Protein AF-A0A1I4QG62-F1 (afdb_monomer_lite)

pLDDT: mean 81.01, std 15.59, range [42.91, 95.5]

Organism: NCBI:txid1123291

Foldseek 3Di:
DDDDPPPVVVVVVVVVVVVVVVVVPDPQDLVLLVVLLVLLVLLLVVVVVVDALVSLCVSLVVSVVSLVVSCVVCVPGPCNVLSVQLNVLSVQLSVLNVVCVVPPVDPVSVVSNVRSNVSNVVSSVVSVV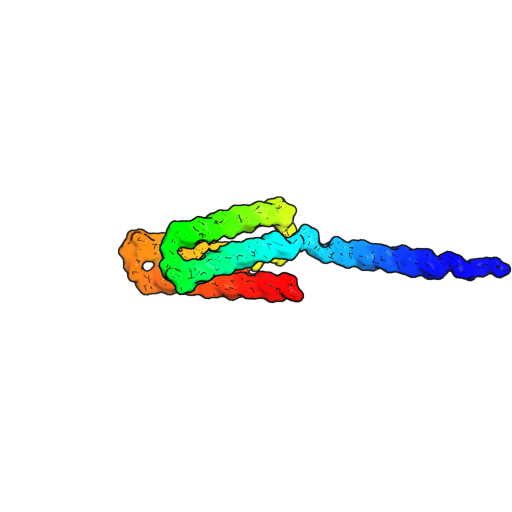VSD

Sequence (132 aa):
MMLKWSKIAVLLVVLVLSMANMVFASEVPQEAVQLLIDDSTEIQGMYGAGMNYQDWKQGYGKLVRDEAKFSAKYPDNPYKDKIQSLMTYYDMAGQGWYYYIKGTNDAKSKQVIQSGMKLAKDAQNDLIEVLQ

Structure (mmCIF, N/CA/C/O backbone):
data_AF-A0A1I4QG62-F1
#
_entry.id   AF-A0A1I4QG62-F1
#
loop_
_atom_site.group_PDB
_atom_site.id
_atom_site.type_symbol
_atom_site.label_atom_id
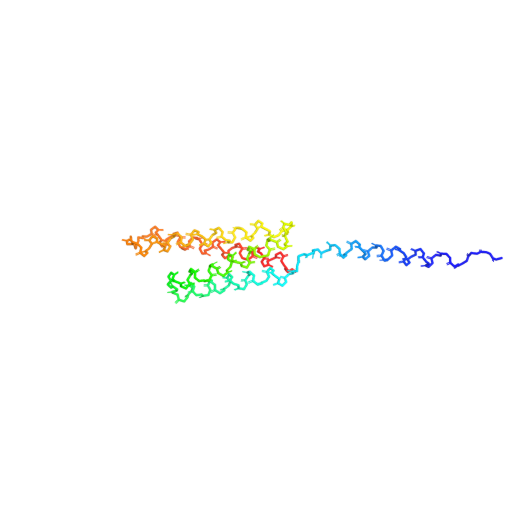_atom_site.label_alt_id
_atom_site.label_comp_id
_atom_site.label_asym_id
_atom_site.label_entity_id
_atom_site.label_seq_id
_atom_site.pdbx_PDB_ins_code
_atom_site.Cartn_x
_atom_site.Cartn_y
_atom_site.Cartn_z
_atom_site.occupancy
_atom_site.B_iso_or_equiv
_atom_site.auth_seq_id
_atom_site.auth_comp_id
_atom_site.auth_asym_id
_atom_site.auth_atom_id
_atom_site.pdbx_PDB_model_num
ATOM 1 N N . MET A 1 1 ? 46.802 -15.204 -50.941 1.00 42.91 1 MET A N 1
ATOM 2 C CA . MET A 1 1 ? 46.343 -15.077 -49.541 1.00 42.91 1 MET A CA 1
ATOM 3 C C . MET A 1 1 ? 45.025 -14.318 -49.538 1.00 42.91 1 MET A C 1
ATOM 5 O O . MET A 1 1 ? 45.034 -13.107 -49.692 1.00 42.91 1 MET A O 1
ATOM 9 N N . MET A 1 2 ? 43.900 -15.022 -49.439 1.00 43.94 2 MET A N 1
ATOM 10 C CA . MET A 1 2 ? 42.575 -14.415 -49.294 1.00 43.94 2 MET A CA 1
ATOM 11 C C . MET A 1 2 ? 41.977 -14.852 -47.951 1.00 43.94 2 MET A C 1
ATOM 13 O O . MET A 1 2 ? 42.106 -16.012 -47.574 1.00 43.94 2 MET A O 1
ATOM 17 N N . LEU A 1 3 ? 41.327 -13.892 -47.280 1.00 53.69 3 LEU A N 1
ATOM 18 C CA . LEU A 1 3 ? 40.413 -14.023 -46.133 1.00 53.69 3 LEU A CA 1
ATOM 19 C C . LEU A 1 3 ? 41.033 -14.291 -44.743 1.00 53.69 3 LEU A C 1
ATOM 21 O O . LEU A 1 3 ? 41.061 -15.413 -44.248 1.00 53.69 3 LEU A O 1
ATOM 25 N N . LYS A 1 4 ? 41.408 -13.211 -44.037 1.00 54.22 4 LYS A N 1
ATOM 26 C CA . LYS A 1 4 ? 41.518 -13.196 -42.558 1.00 54.22 4 LYS A CA 1
ATOM 27 C C . LYS A 1 4 ? 40.772 -12.044 -41.861 1.00 54.22 4 LYS A C 1
ATOM 29 O O . LYS A 1 4 ? 40.896 -11.895 -40.654 1.00 54.22 4 LYS A O 1
ATOM 34 N N . TRP A 1 5 ? 39.948 -11.279 -42.582 1.00 51.56 5 TRP A N 1
ATOM 35 C CA . TRP A 1 5 ? 39.243 -10.110 -42.028 1.00 51.56 5 TRP A CA 1
ATOM 36 C C . TRP A 1 5 ? 37.735 -10.325 -41.777 1.00 51.56 5 TRP A C 1
ATOM 38 O O . TRP A 1 5 ? 37.068 -9.412 -41.309 1.00 51.56 5 TRP A O 1
ATOM 48 N N . SER A 1 6 ? 37.175 -11.520 -42.027 1.00 55.59 6 SER A N 1
ATOM 49 C CA . SER A 1 6 ? 35.720 -11.747 -41.894 1.00 55.59 6 SER A CA 1
ATOM 50 C C . SER A 1 6 ? 35.246 -12.256 -40.525 1.00 55.59 6 SER A C 1
ATOM 52 O O . SER A 1 6 ? 34.080 -12.081 -40.193 1.00 55.59 6 SER A O 1
ATOM 54 N N . LYS A 1 7 ? 36.105 -12.869 -39.698 1.00 55.66 7 LYS A N 1
ATOM 55 C CA . LYS A 1 7 ? 35.646 -13.529 -38.456 1.00 55.66 7 LYS A CA 1
ATOM 56 C C . LYS A 1 7 ? 35.382 -12.565 -37.290 1.00 55.66 7 LYS A C 1
ATOM 58 O O . LYS A 1 7 ? 34.565 -12.874 -36.433 1.00 55.66 7 LYS A O 1
ATOM 63 N N . ILE A 1 8 ? 36.028 -11.396 -37.276 1.00 58.47 8 ILE A N 1
ATOM 64 C CA . ILE A 1 8 ? 35.877 -10.395 -36.203 1.00 58.47 8 ILE A CA 1
ATOM 65 C C . ILE A 1 8 ? 34.600 -9.559 -36.397 1.00 58.47 8 ILE A C 1
ATOM 67 O O . ILE A 1 8 ? 33.895 -9.290 -35.430 1.00 58.47 8 ILE A O 1
ATOM 71 N N . ALA A 1 9 ? 34.246 -9.217 -37.641 1.00 58.81 9 ALA A N 1
ATOM 72 C CA . ALA A 1 9 ? 33.023 -8.466 -37.9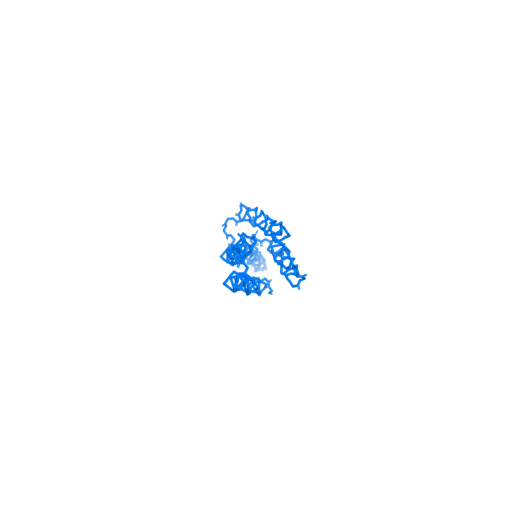38 1.00 58.81 9 ALA A CA 1
ATOM 73 C C . ALA A 1 9 ? 31.749 -9.262 -37.595 1.00 58.81 9 ALA A C 1
ATOM 75 O O . ALA A 1 9 ? 30.809 -8.709 -37.035 1.00 58.81 9 ALA A O 1
ATOM 76 N N . VAL A 1 10 ? 31.741 -10.574 -37.860 1.00 59.62 10 VAL A N 1
ATOM 77 C CA . VAL A 1 10 ? 30.611 -11.452 -37.508 1.00 59.62 10 VAL A CA 1
ATOM 78 C C . VAL A 1 10 ? 30.453 -11.567 -35.989 1.00 59.62 10 VAL A C 1
ATOM 80 O O . VAL A 1 10 ? 29.333 -11.517 -35.490 1.00 59.62 10 VAL A O 1
ATOM 83 N N . LEU A 1 11 ? 31.560 -11.645 -35.241 1.00 56.03 11 LEU A N 1
ATOM 84 C CA . LEU A 1 11 ? 31.524 -11.708 -33.778 1.00 56.03 11 LEU A CA 1
ATOM 85 C C . LEU A 1 11 ? 30.939 -10.425 -33.159 1.00 56.03 11 LEU A C 1
ATOM 87 O O . LEU A 1 11 ? 30.142 -10.502 -32.229 1.00 56.03 11 LEU A O 1
ATOM 91 N N . LEU A 1 12 ? 31.292 -9.256 -33.707 1.00 57.88 12 LEU A N 1
ATOM 92 C CA . LEU A 1 12 ? 30.779 -7.954 -33.262 1.00 57.88 12 LEU A CA 1
ATOM 93 C C . LEU A 1 12 ? 29.281 -7.783 -33.549 1.00 57.88 12 LEU A C 1
ATOM 95 O O . LEU A 1 12 ? 28.558 -7.286 -32.693 1.00 57.88 12 LEU A O 1
ATOM 99 N N . VAL A 1 13 ? 28.793 -8.241 -34.706 1.00 58.69 13 VAL A N 1
ATOM 100 C CA . VAL A 1 13 ? 27.357 -8.179 -35.042 1.00 58.69 13 VAL A CA 1
ATOM 101 C C . VAL A 1 13 ? 26.531 -9.099 -34.138 1.00 58.69 13 VAL A C 1
ATOM 103 O O . VAL A 1 13 ? 25.463 -8.699 -33.680 1.00 58.69 13 VAL A O 1
ATOM 106 N N . VAL A 1 14 ? 27.040 -10.294 -33.812 1.00 59.28 14 VAL A N 1
ATOM 107 C CA . VAL A 1 14 ? 26.382 -11.203 -32.857 1.00 59.28 14 VAL A CA 1
ATOM 108 C C . VAL A 1 14 ? 26.342 -10.590 -31.458 1.00 59.28 14 VAL A C 1
ATOM 110 O O . VAL A 1 14 ? 25.288 -10.628 -30.833 1.00 59.28 14 VAL A O 1
ATOM 113 N N . LEU A 1 15 ? 27.431 -9.961 -30.997 1.00 53.81 15 LEU A N 1
ATOM 114 C CA . LEU A 1 15 ? 27.495 -9.332 -29.674 1.00 53.81 15 LEU A CA 1
ATOM 115 C C . LEU A 1 15 ? 26.492 -8.170 -29.535 1.00 53.81 15 LEU A C 1
ATOM 117 O O . LEU A 1 15 ? 25.791 -8.070 -28.527 1.00 53.81 15 LEU A O 1
ATOM 121 N N . VAL A 1 16 ? 26.373 -7.336 -30.575 1.00 56.22 16 VAL A N 1
ATOM 122 C CA . VAL A 1 16 ? 25.427 -6.206 -30.618 1.00 56.22 16 VAL A CA 1
ATOM 123 C C . VAL A 1 16 ? 23.973 -6.691 -30.686 1.00 56.22 16 VAL A C 1
ATOM 125 O O . VAL A 1 16 ? 23.126 -6.149 -29.981 1.00 56.22 16 VAL A O 1
ATOM 128 N N . LEU A 1 17 ? 23.676 -7.751 -31.448 1.00 52.50 17 LEU A N 1
ATOM 129 C CA . LEU A 1 17 ? 22.335 -8.359 -31.483 1.00 52.50 17 LEU A CA 1
ATOM 130 C C . LEU A 1 17 ? 21.971 -9.061 -30.164 1.00 52.50 17 LEU A C 1
ATOM 132 O O . LEU A 1 17 ? 20.820 -9.000 -29.737 1.00 52.50 17 LEU A O 1
ATOM 136 N N . SER A 1 18 ? 22.938 -9.677 -29.476 1.00 47.84 18 SER A N 1
ATOM 137 C CA . SER A 1 18 ? 22.704 -10.262 -28.150 1.00 47.84 18 SER A CA 1
ATOM 138 C C . SER A 1 18 ? 22.474 -9.209 -27.065 1.00 47.84 18 SER A C 1
ATOM 140 O O . SER A 1 18 ? 21.670 -9.450 -26.171 1.00 47.84 18 SER A O 1
ATOM 142 N N . MET A 1 19 ? 23.085 -8.021 -27.167 1.00 51.38 19 MET A N 1
ATOM 143 C CA . MET A 1 19 ? 22.751 -6.898 -26.281 1.00 51.38 19 MET A CA 1
ATOM 144 C C . MET A 1 19 ? 21.406 -6.254 -26.639 1.00 51.38 19 MET A C 1
ATOM 146 O O . MET A 1 19 ? 20.665 -5.890 -25.734 1.00 51.38 19 MET A O 1
ATOM 150 N N . ALA A 1 20 ? 21.027 -6.195 -27.922 1.00 52.47 20 ALA A N 1
ATOM 151 C CA . ALA A 1 20 ? 19.711 -5.698 -28.338 1.00 52.47 20 ALA A CA 1
ATOM 152 C C . ALA A 1 20 ? 18.552 -6.532 -27.754 1.00 52.47 20 ALA A C 1
ATOM 154 O O . ALA A 1 20 ? 17.542 -5.967 -27.349 1.00 52.47 20 ALA A O 1
ATOM 155 N N . ASN A 1 21 ? 18.727 -7.852 -27.619 1.00 46.66 21 ASN A N 1
ATOM 156 C CA . ASN A 1 21 ? 17.754 -8.715 -26.939 1.00 46.66 21 ASN A CA 1
ATOM 157 C C . ASN A 1 21 ? 17.795 -8.607 -25.400 1.00 46.66 21 ASN A C 1
ATOM 159 O O . ASN A 1 21 ? 16.804 -8.938 -24.756 1.00 46.66 21 ASN A O 1
ATOM 163 N N . MET A 1 22 ? 18.896 -8.138 -24.794 1.00 43.97 22 MET A N 1
ATOM 164 C CA . MET A 1 22 ? 18.970 -7.883 -23.342 1.00 43.97 22 MET A CA 1
ATOM 165 C C . MET A 1 22 ? 18.383 -6.518 -22.942 1.00 43.97 22 MET A C 1
ATOM 167 O O . MET A 1 22 ? 18.014 -6.336 -21.788 1.00 43.97 22 MET A O 1
ATOM 171 N N . VAL A 1 23 ? 18.242 -5.573 -23.880 1.00 45.62 23 VAL A N 1
ATOM 172 C CA . VAL A 1 23 ? 17.677 -4.225 -23.644 1.00 45.62 23 VAL A CA 1
ATOM 173 C C . VAL A 1 23 ? 16.138 -4.193 -23.735 1.00 45.62 23 VAL A C 1
ATOM 175 O O . VAL A 1 23 ? 15.524 -3.160 -23.506 1.00 45.62 23 VAL A O 1
ATOM 178 N N . PHE A 1 24 ? 15.486 -5.337 -23.962 1.00 46.94 24 PHE A N 1
ATOM 179 C CA . PHE A 1 24 ? 14.047 -5.513 -23.700 1.00 46.94 24 PHE A CA 1
ATOM 180 C C . PHE A 1 24 ? 13.761 -6.004 -22.265 1.00 46.94 24 PHE A C 1
ATOM 182 O O . PHE A 1 24 ? 12.649 -6.430 -21.952 1.00 46.94 24 PHE A O 1
ATOM 189 N N . ALA A 1 25 ? 14.757 -5.947 -21.372 1.00 45.66 25 ALA A N 1
ATOM 190 C CA . ALA A 1 25 ? 14.579 -6.147 -19.940 1.00 45.66 25 ALA A CA 1
ATOM 191 C C . ALA A 1 25 ? 13.816 -4.953 -19.337 1.00 45.66 25 ALA A C 1
ATOM 193 O O . ALA A 1 25 ? 14.408 -3.955 -18.942 1.00 45.66 25 ALA A O 1
ATOM 194 N N . SER A 1 26 ? 12.488 -5.097 -19.289 1.00 56.09 26 SER A N 1
ATOM 195 C CA . SER A 1 26 ? 11.516 -4.234 -18.611 1.00 56.09 26 SER A CA 1
ATOM 196 C C . SER A 1 26 ? 11.537 -2.761 -19.041 1.00 56.09 26 SER A C 1
ATOM 198 O O . SER A 1 26 ? 12.177 -1.920 -18.417 1.00 56.09 26 SER A O 1
ATOM 200 N N . GLU A 1 27 ? 10.700 -2.401 -20.023 1.00 67.00 27 GLU A N 1
ATOM 201 C CA . GLU A 1 27 ? 10.314 -0.997 -20.294 1.00 67.00 27 GLU A CA 1
ATOM 202 C C . GLU A 1 27 ? 9.697 -0.290 -19.067 1.00 67.00 27 GLU A C 1
ATOM 204 O O . GLU A 1 27 ? 9.471 0.921 -19.066 1.00 67.00 27 GLU A O 1
ATOM 209 N N . VAL A 1 28 ? 9.424 -1.051 -18.007 1.00 81.00 28 VAL A N 1
ATOM 210 C CA . VAL A 1 28 ? 8.901 -0.586 -16.735 1.00 81.00 28 VAL A CA 1
ATOM 211 C C . VAL A 1 28 ? 10.068 -0.253 -15.795 1.00 81.00 28 VAL A C 1
ATOM 213 O O . VAL A 1 28 ? 10.798 -1.155 -15.379 1.00 81.00 28 VAL A O 1
ATOM 216 N N . PRO A 1 29 ? 10.259 1.023 -15.421 1.00 81.88 29 PRO A N 1
ATOM 217 C CA . PRO A 1 29 ? 11.328 1.415 -14.515 1.00 81.88 29 PRO A CA 1
ATOM 218 C C . PRO A 1 29 ? 11.022 0.970 -13.082 1.00 81.88 29 PRO A C 1
ATOM 220 O O . PRO A 1 29 ? 9.960 1.289 -12.541 1.00 81.88 29 PRO A O 1
ATOM 223 N N . GLN A 1 30 ? 11.989 0.294 -12.452 1.00 83.69 30 GLN A N 1
ATOM 224 C CA . GLN A 1 30 ? 11.900 -0.165 -11.060 1.00 83.69 30 GLN A CA 1
ATOM 225 C C . GLN A 1 30 ? 11.597 0.984 -10.086 1.00 83.69 30 GLN A C 1
ATOM 227 O O . GLN A 1 30 ? 10.805 0.810 -9.169 1.00 83.69 30 GLN A 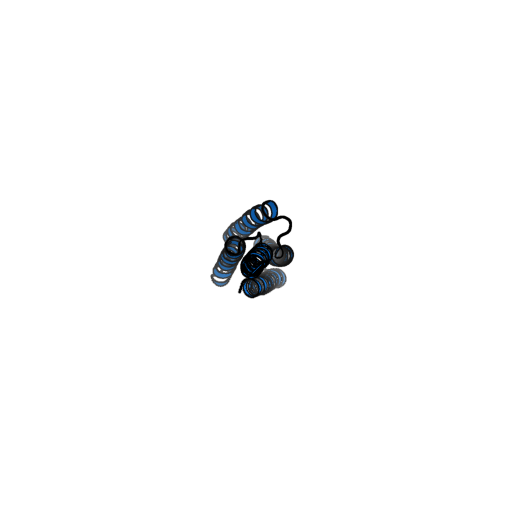O 1
ATOM 232 N N . GLU A 1 31 ? 12.137 2.183 -10.332 1.00 83.00 31 GLU A N 1
ATOM 233 C CA . GLU A 1 31 ? 11.893 3.381 -9.513 1.00 83.00 31 GLU A CA 1
ATOM 234 C C . GLU A 1 31 ? 10.406 3.757 -9.413 1.00 83.00 31 GLU A C 1
ATOM 236 O O . GLU A 1 31 ? 9.942 4.213 -8.371 1.00 83.00 31 GLU A O 1
ATOM 241 N N . ALA A 1 32 ? 9.628 3.544 -10.480 1.00 81.25 32 ALA A N 1
ATOM 242 C CA . ALA A 1 32 ? 8.201 3.858 -10.462 1.00 81.25 32 ALA A CA 1
ATOM 243 C C . ALA A 1 32 ? 7.397 2.833 -9.647 1.00 81.25 32 ALA A C 1
ATOM 245 O O . ALA A 1 32 ? 6.409 3.197 -9.015 1.00 81.25 32 ALA A O 1
ATOM 246 N N . VAL A 1 33 ? 7.836 1.571 -9.630 1.00 88.00 33 VAL A N 1
ATOM 247 C CA . VAL A 1 33 ? 7.257 0.533 -8.763 1.00 88.00 33 VAL A CA 1
ATOM 248 C C . VAL A 1 33 ? 7.679 0.764 -7.308 1.00 88.00 33 VAL A C 1
ATOM 250 O O . VAL A 1 33 ? 6.858 0.623 -6.403 1.00 88.00 33 VAL A O 1
ATOM 253 N N . GLN A 1 34 ? 8.921 1.202 -7.081 1.00 90.75 34 GLN A N 1
ATOM 254 C CA . GLN A 1 34 ? 9.431 1.550 -5.756 1.00 90.75 34 GLN A CA 1
ATOM 255 C C . GLN A 1 34 ? 8.627 2.685 -5.114 1.00 90.75 34 GLN A C 1
ATOM 257 O O . GLN A 1 34 ? 8.289 2.589 -3.941 1.00 90.75 34 GLN A O 1
ATOM 262 N N . LEU A 1 35 ? 8.217 3.699 -5.882 1.00 90.56 35 LEU A N 1
ATOM 263 C CA . LEU A 1 35 ? 7.345 4.763 -5.373 1.00 90.56 35 LEU A CA 1
ATOM 264 C C . LEU A 1 35 ? 6.022 4.218 -4.795 1.00 90.56 35 LEU A C 1
ATOM 266 O O . LEU A 1 35 ? 5.555 4.695 -3.765 1.00 90.56 35 LEU A O 1
ATOM 270 N N . LEU A 1 36 ? 5.431 3.194 -5.423 1.00 91.88 36 LEU A N 1
ATOM 271 C CA . LEU A 1 36 ? 4.209 2.548 -4.921 1.00 91.88 36 LEU A CA 1
ATOM 272 C C . LEU A 1 36 ? 4.475 1.756 -3.630 1.00 91.88 36 LEU A C 1
ATOM 274 O O . LEU A 1 36 ? 3.632 1.725 -2.731 1.00 91.88 36 LEU A O 1
ATOM 278 N N . ILE A 1 37 ? 5.653 1.133 -3.519 1.00 93.12 37 ILE A N 1
ATOM 279 C CA . ILE A 1 37 ? 6.103 0.456 -2.294 1.00 93.12 37 ILE A CA 1
ATOM 280 C C . ILE A 1 37 ? 6.323 1.470 -1.171 1.00 93.12 37 ILE A C 1
ATOM 282 O O . ILE A 1 37 ? 5.932 1.200 -0.034 1.00 93.12 37 ILE A O 1
ATOM 286 N N . ASP A 1 38 ? 6.918 2.620 -1.465 1.00 93.12 38 ASP A N 1
ATOM 287 C CA . ASP A 1 38 ? 7.187 3.665 -0.480 1.00 93.12 38 ASP A CA 1
ATOM 288 C C . ASP A 1 38 ? 5.874 4.245 0.064 1.00 93.12 38 ASP A C 1
A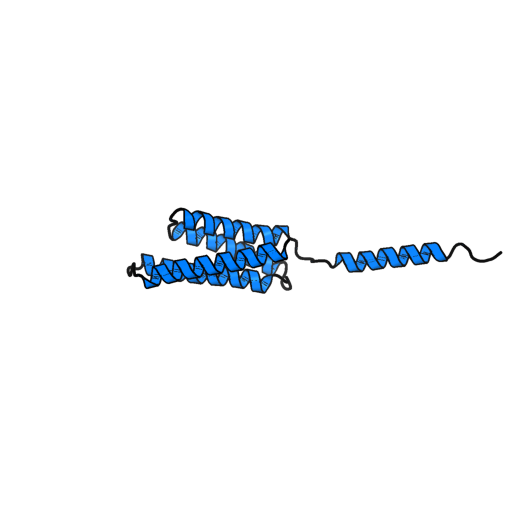TOM 290 O O . ASP A 1 38 ? 5.685 4.304 1.279 1.00 93.12 38 ASP A O 1
ATOM 294 N N . ASP A 1 39 ? 4.912 4.538 -0.815 1.00 92.88 39 ASP A N 1
ATOM 295 C CA . ASP A 1 39 ? 3.568 4.996 -0.434 1.00 92.88 39 ASP A CA 1
ATOM 296 C C . ASP A 1 39 ? 2.835 3.972 0.439 1.00 92.88 39 ASP A C 1
ATOM 298 O O . ASP A 1 39 ? 2.219 4.309 1.453 1.00 92.88 39 ASP A O 1
ATOM 302 N N . SER A 1 40 ? 2.934 2.693 0.078 1.00 92.19 40 SER A N 1
ATOM 303 C CA . SER A 1 40 ? 2.419 1.588 0.888 1.00 92.19 40 SER A CA 1
ATOM 304 C C . SER A 1 40 ? 3.092 1.524 2.265 1.00 92.19 40 SER A C 1
ATOM 306 O O . SER A 1 40 ? 2.419 1.346 3.288 1.00 92.19 40 SER A O 1
ATOM 308 N N . THR A 1 41 ? 4.414 1.710 2.318 1.00 91.75 41 THR A N 1
ATOM 309 C CA . THR A 1 41 ? 5.184 1.735 3.571 1.00 91.75 41 THR A CA 1
ATOM 310 C C . THR A 1 41 ? 4.725 2.879 4.463 1.00 91.75 41 THR A C 1
ATOM 312 O O . THR A 1 41 ? 4.545 2.676 5.664 1.00 91.75 41 THR A O 1
ATOM 315 N N . GLU A 1 42 ? 4.470 4.055 3.886 1.00 90.06 42 GLU A N 1
ATOM 316 C CA . GLU A 1 42 ? 3.937 5.208 4.608 1.00 90.06 42 GLU A CA 1
ATOM 317 C C . GLU A 1 42 ? 2.594 4.857 5.264 1.00 90.06 42 GLU A C 1
ATOM 319 O O . GLU A 1 42 ? 2.448 4.993 6.481 1.00 90.06 42 GLU A O 1
ATOM 324 N N . ILE A 1 43 ? 1.643 4.298 4.501 1.00 90.19 43 ILE A N 1
ATOM 325 C CA . ILE A 1 43 ? 0.325 3.882 5.012 1.00 90.19 43 ILE A CA 1
ATOM 326 C C . ILE A 1 43 ? 0.462 2.854 6.151 1.00 90.19 43 ILE A C 1
ATOM 328 O O . ILE A 1 43 ? -0.239 2.952 7.163 1.00 90.19 43 ILE A O 1
ATOM 332 N N . GLN A 1 44 ? 1.374 1.882 6.034 1.00 85.69 44 GLN A N 1
ATOM 333 C CA . GLN A 1 44 ? 1.626 0.902 7.102 1.00 85.69 44 GLN A CA 1
ATOM 334 C C . GLN A 1 44 ? 2.250 1.530 8.348 1.00 85.69 44 GLN A C 1
ATOM 336 O O . GLN A 1 44 ? 1.838 1.208 9.467 1.00 85.69 44 GLN A O 1
ATOM 341 N N . GLY A 1 45 ? 3.220 2.425 8.161 1.00 84.12 45 GLY A N 1
ATOM 342 C CA . GLY A 1 45 ? 3.893 3.134 9.243 1.00 84.12 45 GLY A CA 1
ATOM 343 C C . GLY A 1 45 ? 2.904 3.923 10.093 1.00 84.12 45 GLY A C 1
ATOM 344 O O . GLY A 1 45 ? 2.920 3.804 11.320 1.00 84.12 45 GLY A O 1
ATOM 345 N N . MET A 1 46 ? 1.971 4.647 9.465 1.00 79.75 46 MET A N 1
ATOM 346 C CA . MET A 1 46 ? 0.962 5.373 10.240 1.00 79.75 46 MET A CA 1
ATOM 347 C C . MET A 1 46 ? -0.067 4.431 10.896 1.00 79.75 46 MET A C 1
ATOM 349 O O . MET A 1 46 ? -0.489 4.715 12.018 1.00 79.75 46 MET A O 1
ATOM 353 N N . TYR A 1 47 ? -0.404 3.266 10.317 1.00 78.38 47 TYR A N 1
ATOM 354 C CA . TYR A 1 47 ? -1.249 2.272 11.009 1.00 78.38 47 TYR A CA 1
ATOM 355 C C . TYR A 1 47 ? -0.626 1.803 12.335 1.00 78.38 47 TYR A C 1
ATOM 357 O O . TYR A 1 47 ? -1.310 1.782 13.359 1.00 78.38 47 TYR A O 1
ATOM 365 N N . GLY A 1 48 ? 0.680 1.508 12.349 1.00 73.38 48 GLY A N 1
ATOM 366 C CA . GLY A 1 48 ? 1.410 1.166 13.578 1.00 73.38 48 GLY A CA 1
ATOM 367 C C . GLY A 1 48 ? 1.408 2.283 14.632 1.00 73.38 48 GLY A C 1
ATOM 368 O O . GLY A 1 48 ? 1.517 2.000 15.823 1.00 73.38 48 GLY A O 1
ATOM 369 N N . ALA A 1 49 ? 1.225 3.535 14.204 1.00 78.75 49 ALA A N 1
ATOM 370 C CA . ALA A 1 49 ? 1.163 4.719 15.059 1.00 78.75 49 ALA A CA 1
ATOM 371 C C . ALA A 1 49 ? -0.257 5.074 15.555 1.00 78.75 49 ALA A C 1
ATOM 373 O O . ALA A 1 49 ? -0.421 6.072 16.254 1.00 78.75 49 ALA A O 1
ATOM 374 N N . GLY A 1 50 ? -1.285 4.279 15.228 1.00 73.50 50 GLY A N 1
ATOM 375 C CA . GLY A 1 50 ? -2.666 4.540 15.663 1.00 73.50 50 GLY A CA 1
ATOM 376 C C . GLY A 1 50 ? -3.444 5.521 14.775 1.00 73.50 50 GLY A C 1
ATOM 377 O O . GLY A 1 50 ? -4.309 6.239 15.272 1.00 73.50 50 GLY A O 1
ATOM 378 N N . MET A 1 51 ? -3.128 5.543 13.475 1.00 73.44 51 MET A N 1
ATOM 379 C CA . MET A 1 51 ? -3.778 6.303 12.395 1.00 73.44 51 MET A CA 1
ATOM 380 C C . MET A 1 51 ? -5.301 6.485 12.536 1.00 73.44 51 MET A C 1
ATOM 382 O O . MET A 1 51 ? -6.031 5.543 12.848 1.00 73.44 51 MET A O 1
ATOM 386 N N . ASN A 1 52 ? -5.793 7.682 12.190 1.00 78.94 52 ASN A N 1
ATOM 387 C CA . ASN A 1 52 ? -7.220 7.944 11.986 1.00 78.94 52 ASN A CA 1
ATOM 388 C C . ASN A 1 52 ? -7.607 7.818 10.493 1.00 78.94 52 ASN A C 1
ATOM 390 O O . ASN A 1 52 ? -6.768 7.872 9.599 1.00 78.94 52 ASN A O 1
ATOM 394 N N . TYR A 1 53 ? -8.899 7.692 10.193 1.00 83.69 53 TYR A N 1
ATOM 395 C CA . TYR A 1 53 ? -9.370 7.464 8.819 1.00 83.69 53 TYR A CA 1
ATOM 396 C C . TYR A 1 53 ? -8.998 8.545 7.795 1.00 83.69 53 TYR A C 1
ATOM 398 O O . TYR A 1 53 ? -8.898 8.223 6.613 1.00 83.69 53 TYR A O 1
ATOM 406 N N . GLN A 1 54 ? -8.811 9.808 8.193 1.00 86.88 54 GLN A N 1
ATOM 407 C CA . GLN A 1 54 ? -8.425 10.854 7.238 1.00 86.88 54 GLN A CA 1
ATOM 408 C C . GLN A 1 54 ? -7.010 10.623 6.716 1.00 86.88 54 GLN A C 1
ATOM 410 O O . GLN A 1 54 ? -6.798 10.696 5.507 1.00 86.88 54 GLN A O 1
ATOM 415 N N . ASP A 1 55 ? -6.088 10.255 7.603 1.00 86.81 55 ASP A N 1
ATOM 416 C CA . ASP A 1 55 ? -4.700 9.954 7.248 1.00 86.81 55 ASP A CA 1
ATOM 417 C C . ASP A 1 55 ? -4.635 8.704 6.360 1.00 86.81 55 ASP A C 1
ATOM 419 O O . ASP A 1 55 ? -4.003 8.718 5.302 1.00 86.81 55 ASP A O 1
ATOM 423 N N . TRP A 1 56 ? -5.392 7.656 6.724 1.00 87.50 56 TRP A N 1
ATOM 424 C CA . TRP A 1 56 ? -5.549 6.462 5.885 1.00 87.50 56 TRP A CA 1
ATOM 425 C C . TRP A 1 56 ? -6.035 6.835 4.481 1.00 87.50 56 TRP A C 1
ATOM 427 O O . TRP A 1 56 ? -5.433 6.456 3.477 1.00 87.50 56 TRP A O 1
ATOM 437 N N . LYS A 1 57 ? -7.121 7.612 4.410 1.00 89.38 57 LYS A N 1
ATOM 438 C CA . LYS A 1 57 ? -7.761 8.008 3.154 1.00 89.38 57 LYS A CA 1
ATOM 439 C C . LYS A 1 57 ? -6.829 8.861 2.296 1.00 89.38 57 LYS A C 1
ATOM 441 O O . LYS A 1 57 ? -6.845 8.730 1.072 1.00 89.38 57 LYS A O 1
ATOM 446 N N . GLN A 1 58 ? -6.035 9.733 2.912 1.00 91.06 58 GLN A N 1
ATOM 447 C CA . GLN A 1 58 ? -5.053 10.555 2.213 1.00 91.06 58 GLN A CA 1
ATOM 448 C C . GLN A 1 58 ? -3.942 9.696 1.604 1.00 91.06 58 GLN A C 1
ATOM 450 O O . GLN A 1 58 ? -3.684 9.828 0.404 1.00 91.06 58 GLN A O 1
ATOM 455 N N . GLY A 1 59 ? -3.331 8.813 2.402 1.00 91.44 59 GLY A N 1
ATOM 456 C CA . GLY A 1 59 ? -2.272 7.912 1.946 1.00 91.44 59 GLY A CA 1
ATOM 457 C C . GLY A 1 59 ? -2.767 6.964 0.854 1.00 91.44 59 GLY A C 1
ATOM 458 O O . GLY A 1 59 ? -2.207 6.932 -0.239 1.00 91.44 59 GLY A O 1
ATOM 459 N N . TYR A 1 60 ? -3.895 6.285 1.083 1.00 92.00 60 TYR A N 1
ATOM 460 C CA . TYR A 1 60 ? -4.502 5.409 0.078 1.00 92.00 60 TYR A CA 1
ATOM 461 C C . TYR A 1 60 ? -4.872 6.170 -1.202 1.00 92.00 60 TYR A C 1
ATOM 463 O O . TYR A 1 60 ? -4.592 5.717 -2.308 1.00 92.00 60 TYR A O 1
ATOM 471 N N . GLY A 1 61 ? -5.426 7.380 -1.078 1.00 92.88 61 GLY A N 1
ATOM 472 C CA . GLY A 1 61 ? -5.720 8.223 -2.232 1.00 92.88 61 GLY A CA 1
ATOM 473 C C . GLY A 1 61 ? -4.476 8.623 -3.033 1.00 92.88 61 GLY A C 1
ATOM 474 O O . GLY A 1 61 ? -4.585 8.825 -4.242 1.00 92.88 61 GLY A O 1
ATOM 475 N N . LYS A 1 62 ? -3.307 8.757 -2.392 1.00 93.81 62 LYS A N 1
ATOM 476 C CA . LYS A 1 62 ? -2.024 8.978 -3.077 1.00 93.81 62 LYS A CA 1
ATOM 477 C C . LYS A 1 62 ? -1.609 7.732 -3.856 1.00 93.81 62 LYS A C 1
ATOM 479 O O . LYS A 1 62 ? -1.458 7.842 -5.072 1.00 93.81 62 LYS A O 1
ATOM 484 N N . LEU A 1 63 ? -1.586 6.575 -3.193 1.00 93.62 63 LEU A N 1
ATOM 485 C CA . LEU A 1 63 ? -1.260 5.286 -3.805 1.00 93.62 63 LEU A CA 1
ATOM 486 C C . LEU A 1 63 ? -2.126 5.007 -5.046 1.00 93.62 63 LEU A C 1
ATOM 488 O O . LEU A 1 63 ? -1.594 4.693 -6.105 1.00 93.62 63 LEU A O 1
ATOM 492 N N . VAL A 1 64 ? -3.445 5.222 -4.958 1.00 94.00 64 VAL A N 1
ATOM 493 C CA . VAL A 1 64 ? -4.382 5.042 -6.085 1.00 94.00 64 VAL A CA 1
ATOM 494 C C . VAL A 1 64 ? -4.033 5.937 -7.275 1.00 94.00 64 VAL A C 1
ATOM 496 O O . VAL A 1 64 ? -4.091 5.507 -8.424 1.00 94.00 64 VAL A O 1
ATOM 499 N N . ARG A 1 65 ? -3.696 7.209 -7.029 1.00 94.12 65 ARG A N 1
ATOM 500 C CA . ARG A 1 65 ? -3.358 8.144 -8.113 1.00 94.12 65 ARG A CA 1
ATOM 501 C C . ARG A 1 65 ? -2.050 7.770 -8.790 1.00 94.12 65 ARG A C 1
ATOM 503 O O . ARG A 1 65 ? -1.947 7.915 -10.008 1.00 94.12 65 ARG A O 1
ATOM 510 N N . ASP A 1 66 ? -1.059 7.363 -8.012 1.00 92.75 66 ASP A N 1
ATOM 511 C CA . ASP A 1 66 ? 0.255 7.033 -8.546 1.00 92.75 66 ASP A CA 1
ATOM 512 C C . ASP A 1 66 ? 0.223 5.673 -9.262 1.00 92.75 66 ASP A C 1
ATOM 514 O O . ASP A 1 66 ? 0.789 5.561 -10.350 1.00 92.75 66 ASP A O 1
ATOM 518 N N . GLU A 1 67 ? -0.574 4.713 -8.778 1.00 92.19 67 GLU A N 1
ATOM 519 C CA . GLU A 1 67 ? -0.894 3.475 -9.501 1.00 92.19 67 GLU A CA 1
ATOM 520 C C . GLU A 1 67 ? -1.588 3.770 -10.832 1.00 92.19 67 GLU A C 1
ATOM 522 O O . GLU A 1 67 ? -1.133 3.303 -11.874 1.00 92.19 67 GLU A O 1
ATOM 527 N N . ALA A 1 68 ? -2.626 4.612 -10.839 1.00 91.62 68 ALA A N 1
ATOM 528 C CA . ALA A 1 68 ? -3.361 4.924 -12.062 1.00 91.62 68 ALA A CA 1
ATOM 529 C C . ALA A 1 68 ? -2.464 5.584 -13.124 1.00 91.62 68 ALA A C 1
ATOM 531 O O . ALA A 1 68 ? -2.546 5.251 -14.308 1.00 91.62 68 ALA A O 1
ATOM 532 N N . LYS A 1 69 ? -1.576 6.503 -12.716 1.00 91.25 69 LYS A N 1
ATOM 533 C CA . LYS A 1 69 ? -0.576 7.102 -13.618 1.00 91.25 69 LYS A CA 1
ATOM 534 C C . LYS A 1 69 ? 0.407 6.057 -14.138 1.00 91.25 69 LYS A C 1
ATOM 536 O O . LYS A 1 69 ? 0.742 6.081 -15.322 1.00 91.25 69 LYS A O 1
ATOM 541 N N . PHE A 1 70 ? 0.876 5.171 -13.263 1.00 90.25 70 PHE A N 1
ATOM 542 C CA . PHE A 1 70 ? 1.797 4.099 -13.614 1.00 90.25 70 PHE A CA 1
ATOM 543 C C . PHE A 1 70 ? 1.166 3.139 -14.630 1.00 90.25 70 PHE A C 1
ATOM 545 O O . PHE A 1 70 ? 1.728 2.944 -15.704 1.00 90.25 70 PHE A O 1
ATOM 552 N N . SER A 1 71 ? -0.039 2.639 -14.357 1.00 90.38 71 SER A N 1
ATOM 553 C CA . SER A 1 71 ? -0.788 1.740 -15.240 1.00 90.38 71 SER A CA 1
ATOM 554 C C . SER A 1 71 ? -1.196 2.396 -16.562 1.00 90.38 71 SER A C 1
ATOM 556 O O . SER A 1 71 ? -1.202 1.730 -17.594 1.00 90.38 71 SER A O 1
ATOM 558 N N . ALA A 1 72 ? -1.482 3.702 -16.580 1.00 90.75 72 ALA A N 1
ATOM 559 C CA . ALA A 1 72 ? -1.731 4.432 -17.826 1.00 90.75 72 ALA A CA 1
ATOM 560 C C . ALA A 1 72 ? -0.468 4.568 -18.691 1.00 90.75 72 ALA A C 1
ATOM 562 O O . ALA A 1 72 ? -0.554 4.531 -19.918 1.00 90.75 72 ALA A O 1
ATOM 563 N N . LYS A 1 73 ? 0.700 4.739 -18.061 1.00 90.56 73 LYS A N 1
ATOM 564 C CA . LYS A 1 73 ? 1.985 4.859 -18.759 1.00 90.56 73 LYS A CA 1
ATOM 565 C C . LYS A 1 73 ? 2.535 3.502 -19.210 1.00 90.56 73 LYS A C 1
ATOM 567 O O . LYS A 1 73 ? 3.154 3.434 -20.267 1.00 90.56 73 LYS A O 1
ATOM 572 N N . TYR A 1 74 ? 2.298 2.448 -18.431 1.00 88.69 74 TYR A N 1
ATOM 573 C CA . TYR A 1 74 ? 2.789 1.089 -18.665 1.00 88.69 74 TYR A CA 1
ATOM 574 C C . TYR A 1 74 ? 1.622 0.084 -18.620 1.00 88.69 74 TYR A C 1
ATOM 576 O O . TYR A 1 74 ? 1.464 -0.642 -17.633 1.00 88.69 74 TYR A O 1
ATOM 584 N N . PRO A 1 75 ? 0.771 0.036 -19.660 1.00 87.19 75 PRO A N 1
ATOM 585 C CA . PRO A 1 75 ? -0.445 -0.784 -19.656 1.00 87.19 75 PRO A CA 1
ATOM 586 C C . PRO A 1 75 ? -0.174 -2.292 -19.544 1.00 87.19 75 PRO A C 1
ATOM 588 O O . PRO A 1 75 ? -0.972 -3.005 -18.929 1.00 87.19 75 PRO A O 1
ATOM 591 N N . ASP A 1 76 ? 0.972 -2.742 -20.064 1.00 87.81 76 ASP A N 1
ATOM 592 C CA . ASP A 1 76 ? 1.416 -4.141 -20.088 1.00 87.81 76 ASP A CA 1
ATOM 593 C C . ASP A 1 76 ? 2.480 -4.444 -19.016 1.00 87.81 76 ASP A C 1
ATOM 595 O O . ASP A 1 76 ? 3.315 -5.335 -19.175 1.00 87.81 76 ASP A O 1
ATOM 599 N N . ASN A 1 77 ? 2.499 -3.679 -17.916 1.00 86.81 77 ASN A N 1
ATOM 600 C CA . ASN A 1 77 ? 3.485 -3.900 -16.862 1.00 86.81 77 ASN A CA 1
ATOM 601 C C . ASN A 1 77 ? 3.294 -5.275 -16.180 1.00 86.81 77 ASN A C 1
ATOM 603 O O . ASN A 1 77 ? 2.166 -5.647 -15.844 1.00 86.81 77 ASN A O 1
ATOM 607 N N . PRO A 1 78 ? 4.383 -6.019 -15.903 1.00 86.00 78 PRO A N 1
ATOM 608 C CA . PRO A 1 78 ? 4.299 -7.370 -15.345 1.00 86.00 78 PRO A CA 1
ATOM 609 C C . PRO A 1 78 ? 3.928 -7.394 -13.853 1.00 86.00 78 PRO A C 1
ATOM 611 O O . PRO A 1 78 ? 3.675 -8.458 -13.295 1.00 86.00 78 PRO A O 1
ATOM 614 N N . TYR A 1 79 ? 3.896 -6.234 -13.191 1.00 87.94 79 TYR A N 1
ATOM 615 C CA . TYR A 1 79 ? 3.612 -6.103 -11.759 1.00 87.94 79 TYR A CA 1
ATOM 616 C C . TYR A 1 79 ? 2.139 -5.800 -11.461 1.00 87.94 79 TYR A C 1
ATOM 618 O O . TYR A 1 79 ? 1.754 -5.726 -10.293 1.00 87.94 79 TYR A O 1
ATOM 626 N N . LYS A 1 80 ? 1.314 -5.633 -12.500 1.00 88.06 80 LYS A N 1
ATOM 627 C CA . LYS A 1 80 ? -0.062 -5.140 -12.417 1.00 88.06 80 LYS A CA 1
ATOM 628 C C . LYS A 1 80 ? -0.901 -5.910 -11.406 1.00 88.06 80 LYS A C 1
ATOM 630 O O . LYS A 1 80 ? -1.526 -5.296 -10.549 1.00 88.06 80 LYS A O 1
ATOM 635 N N . ASP A 1 81 ? -0.850 -7.236 -11.444 1.00 90.19 81 ASP A N 1
ATOM 636 C CA . ASP A 1 81 ? -1.655 -8.085 -10.558 1.00 90.19 81 ASP A CA 1
ATOM 637 C C . ASP A 1 81 ? -1.232 -7.954 -9.085 1.00 90.19 81 ASP A C 1
ATOM 639 O O . ASP A 1 81 ? -2.073 -7.920 -8.181 1.00 90.19 81 ASP A O 1
ATOM 643 N N . LYS A 1 82 ? 0.076 -7.815 -8.827 1.00 91.19 82 LYS A N 1
ATOM 644 C CA . LYS A 1 82 ? 0.617 -7.597 -7.475 1.00 91.19 82 LYS A CA 1
ATOM 645 C C . LYS A 1 82 ? 0.214 -6.221 -6.940 1.00 91.19 82 LYS A C 1
ATOM 647 O O . LYS A 1 82 ? -0.256 -6.114 -5.808 1.00 91.19 82 LYS A O 1
ATOM 652 N N . ILE A 1 83 ? 0.320 -5.184 -7.772 1.00 91.69 83 ILE A N 1
ATOM 653 C CA . ILE A 1 83 ? -0.091 -3.817 -7.425 1.00 91.69 83 ILE A CA 1
ATOM 654 C C . ILE A 1 83 ? -1.611 -3.748 -7.179 1.00 91.69 83 ILE A C 1
ATOM 656 O O . ILE A 1 83 ? -2.057 -3.147 -6.201 1.00 91.69 83 ILE A O 1
ATOM 660 N N . GLN A 1 84 ? -2.423 -4.418 -7.999 1.00 91.75 84 GLN A N 1
ATOM 661 C CA . GLN A 1 84 ? -3.873 -4.500 -7.792 1.00 91.75 84 GLN A CA 1
ATOM 662 C C . GLN A 1 84 ? -4.247 -5.260 -6.515 1.00 91.75 84 GLN A C 1
ATOM 664 O O . GLN A 1 84 ? -5.201 -4.879 -5.830 1.00 91.75 84 GLN A O 1
ATOM 669 N N . SER A 1 85 ? -3.491 -6.300 -6.160 1.00 95.12 85 SER A N 1
ATOM 670 C CA . SER A 1 85 ? -3.677 -7.021 -4.897 1.00 95.12 85 SER A CA 1
ATOM 671 C C . SER A 1 85 ? -3.422 -6.103 -3.699 1.00 95.12 85 SER A C 1
ATOM 673 O O . SER A 1 85 ? -4.280 -5.987 -2.824 1.00 95.12 85 SER A O 1
ATOM 675 N N . LEU A 1 86 ? -2.301 -5.372 -3.703 1.00 95.12 86 LEU A N 1
ATOM 676 C CA . LEU A 1 86 ? -1.971 -4.366 -2.686 1.00 95.12 86 LEU A CA 1
ATOM 677 C C . LEU A 1 86 ? -3.111 -3.351 -2.499 1.00 95.12 86 LEU A C 1
ATOM 679 O O . LEU A 1 86 ? -3.587 -3.128 -1.384 1.00 95.12 86 LEU A O 1
ATOM 683 N N . MET A 1 87 ? -3.590 -2.785 -3.607 1.00 93.88 87 MET A N 1
ATOM 684 C CA . MET A 1 87 ? -4.697 -1.828 -3.639 1.00 93.88 87 MET A CA 1
ATOM 685 C C . MET A 1 87 ? -5.993 -2.409 -3.060 1.00 93.88 87 MET A C 1
ATOM 687 O O . MET A 1 87 ? -6.644 -1.773 -2.231 1.00 93.88 87 MET A O 1
ATOM 691 N N . THR A 1 88 ? -6.343 -3.636 -3.450 1.00 95.50 88 THR A N 1
ATOM 692 C CA . THR A 1 88 ? -7.552 -4.332 -2.985 1.00 95.50 88 THR A CA 1
ATOM 693 C C . THR A 1 88 ? -7.542 -4.522 -1.469 1.00 95.50 88 THR A C 1
ATOM 695 O O . THR A 1 88 ? -8.552 -4.302 -0.799 1.00 95.50 88 THR A O 1
ATOM 698 N N . TYR A 1 89 ? -6.400 -4.896 -0.894 1.00 95.25 89 TYR A N 1
ATOM 699 C CA . TYR A 1 89 ? -6.302 -5.125 0.546 1.00 95.25 89 TYR A CA 1
ATOM 700 C C . TYR A 1 89 ? -6.328 -3.833 1.363 1.00 95.25 89 TYR A C 1
ATOM 702 O O . TYR A 1 89 ? -6.915 -3.809 2.452 1.00 95.25 89 TYR A O 1
ATOM 710 N N . TYR A 1 90 ? -5.788 -2.737 0.822 1.00 94.31 90 TYR A N 1
ATOM 711 C CA . TYR A 1 90 ? -6.009 -1.422 1.413 1.00 94.31 90 TYR A CA 1
ATOM 712 C C . TYR A 1 90 ? -7.475 -1.001 1.342 1.00 94.31 90 TYR A C 1
ATOM 714 O O . TYR A 1 90 ? -7.992 -0.527 2.353 1.00 94.31 90 TYR A O 1
ATOM 722 N N . ASP A 1 91 ? -8.171 -1.232 0.225 1.00 93.88 91 ASP A N 1
ATOM 723 C CA . ASP A 1 91 ? -9.609 -0.954 0.118 1.00 93.88 91 ASP A CA 1
ATOM 724 C C . ASP A 1 91 ? -10.414 -1.693 1.199 1.00 93.88 91 ASP A C 1
ATOM 726 O O . ASP A 1 91 ? -11.206 -1.080 1.917 1.00 93.88 91 ASP A O 1
ATOM 730 N N . MET A 1 92 ? -10.132 -2.985 1.409 1.00 93.00 92 MET A N 1
ATOM 731 C CA . MET A 1 92 ? -10.743 -3.774 2.487 1.00 93.00 92 MET A CA 1
ATOM 732 C C . MET A 1 92 ? -10.512 -3.147 3.869 1.00 93.00 92 MET A C 1
ATOM 734 O O . MET A 1 92 ? -11.454 -3.030 4.660 1.00 93.00 92 MET A O 1
ATOM 738 N N . ALA A 1 93 ? -9.282 -2.715 4.168 1.00 91.25 93 ALA A N 1
ATOM 739 C CA . ALA A 1 93 ? -8.983 -2.030 5.425 1.00 91.25 93 ALA A CA 1
ATOM 740 C C . ALA A 1 93 ? -9.768 -0.710 5.549 1.00 91.25 93 ALA A C 1
ATOM 742 O O . ALA A 1 93 ? -10.318 -0.412 6.612 1.00 91.25 93 ALA A O 1
ATOM 743 N N . GLY A 1 94 ? -9.889 0.039 4.453 1.00 90.06 94 GLY A N 1
ATOM 744 C CA . GLY A 1 94 ? -10.695 1.254 4.347 1.00 90.06 94 GLY A CA 1
ATOM 745 C C . GLY A 1 94 ? -12.174 1.047 4.639 1.00 90.06 94 GLY A C 1
ATOM 746 O O . GLY A 1 94 ? -12.770 1.814 5.399 1.00 90.06 94 GLY A O 1
ATOM 747 N N . GLN A 1 95 ? -12.766 -0.019 4.094 1.00 89.25 95 GLN A N 1
ATOM 748 C CA . GLN A 1 95 ? -14.145 -0.406 4.401 1.00 89.25 95 GLN A CA 1
ATOM 749 C C . GLN A 1 95 ? -14.306 -0.688 5.900 1.00 89.25 95 GLN A C 1
ATOM 751 O O . GLN A 1 95 ? -15.244 -0.192 6.527 1.00 89.25 95 GLN A O 1
ATOM 756 N N . GLY A 1 96 ? -13.358 -1.413 6.501 1.00 89.38 96 GLY A N 1
ATOM 757 C CA . GLY A 1 96 ? -13.323 -1.643 7.945 1.00 89.38 96 GLY A CA 1
ATOM 758 C C . GLY A 1 96 ? -13.274 -0.340 8.756 1.00 89.38 96 GLY A C 1
ATOM 759 O O . GLY A 1 96 ? -14.053 -0.175 9.696 1.00 89.38 96 GLY A O 1
ATOM 760 N N . TRP A 1 97 ? -12.432 0.620 8.360 1.00 88.75 97 TRP A N 1
ATOM 761 C CA . TRP A 1 97 ? -12.351 1.945 8.989 1.00 88.75 97 TRP A CA 1
ATOM 762 C C . TRP A 1 97 ? -13.636 2.763 8.845 1.00 88.75 97 TRP A C 1
ATOM 764 O O . TRP A 1 97 ? -14.068 3.414 9.801 1.00 88.75 97 TRP A O 1
ATOM 774 N N . TYR A 1 98 ? -14.267 2.720 7.673 1.00 88.06 98 TYR A N 1
ATOM 775 C CA . TYR A 1 98 ? -15.541 3.389 7.434 1.00 88.06 98 TYR A CA 1
ATOM 776 C C . TYR A 1 98 ? -16.625 2.877 8.394 1.00 88.06 98 TYR A C 1
ATOM 778 O O . TYR A 1 98 ? -17.284 3.685 9.055 1.00 88.06 98 TYR A O 1
ATOM 786 N N . TYR A 1 99 ? -16.766 1.554 8.536 1.00 85.38 99 TYR A N 1
ATOM 787 C CA . TYR A 1 99 ? -17.719 0.956 9.480 1.00 85.38 99 TYR A CA 1
ATOM 788 C C . TYR A 1 99 ? -17.364 1.253 10.939 1.00 85.38 99 TYR A C 1
ATOM 790 O O . TYR A 1 99 ? -18.248 1.597 11.728 1.00 85.38 99 TYR A O 1
ATOM 798 N N . TYR A 1 100 ? -16.072 1.217 11.277 1.00 85.31 100 TYR A N 1
ATOM 799 C CA . TYR A 1 100 ? -15.579 1.546 12.611 1.00 85.31 100 TYR A CA 1
ATOM 800 C C . TYR A 1 100 ? -16.027 2.945 13.067 1.00 85.31 100 TYR A C 1
ATOM 802 O O . TYR A 1 100 ? -16.555 3.094 14.170 1.00 85.31 100 TYR A O 1
ATOM 810 N N . ILE A 1 101 ? -15.884 3.958 12.203 1.00 81.88 101 ILE A N 1
ATOM 811 C CA . ILE A 1 101 ? -16.250 5.354 12.505 1.00 81.88 101 ILE A CA 1
ATOM 812 C C . ILE A 1 101 ? -17.759 5.592 12.431 1.00 81.88 101 ILE A C 1
ATOM 814 O O . ILE A 1 101 ? -18.293 6.386 13.204 1.00 81.88 101 ILE A O 1
ATOM 818 N N . LYS A 1 102 ? -18.470 4.916 11.520 1.00 79.88 102 LYS A N 1
ATOM 819 C CA . LYS A 1 102 ? -19.927 5.066 11.350 1.00 79.88 102 LYS A CA 1
ATOM 820 C C . LYS A 1 102 ? -20.762 4.443 12.473 1.00 79.88 102 LYS A C 1
ATOM 822 O O . LYS A 1 102 ? -21.983 4.571 12.432 1.00 79.88 102 LYS A O 1
ATOM 827 N N . GLY A 1 103 ? -20.130 3.868 13.496 1.00 59.62 103 GLY A N 1
ATOM 828 C CA . GLY A 1 103 ? -20.769 3.692 14.799 1.00 59.62 103 GLY A CA 1
ATOM 829 C C . GLY A 1 103 ? -20.971 2.257 15.265 1.00 59.62 103 GLY A C 1
ATOM 830 O O . GLY A 1 103 ? -21.765 2.057 16.178 1.00 59.62 103 GLY A O 1
ATOM 831 N N . THR A 1 104 ? -20.272 1.262 14.710 1.00 60.50 104 THR A N 1
ATOM 832 C CA . THR A 1 104 ? -20.300 -0.088 15.298 1.00 60.50 104 THR A CA 1
ATOM 833 C C . THR A 1 104 ? -19.180 -0.324 16.307 1.00 60.50 104 THR A C 1
ATOM 835 O O . THR A 1 104 ? -19.418 -1.065 17.255 1.00 60.50 104 THR A O 1
ATOM 838 N N . ASN A 1 105 ? -17.988 0.289 16.139 1.00 73.56 105 ASN A N 1
ATOM 839 C CA . ASN A 1 105 ? -16.760 0.002 16.922 1.00 73.56 105 ASN A CA 1
ATOM 840 C C . ASN A 1 105 ? -16.662 -1.487 17.319 1.00 73.56 105 ASN A C 1
ATOM 842 O O . ASN A 1 105 ? -16.294 -1.851 18.439 1.00 73.56 105 ASN A O 1
ATOM 846 N N . ASP A 1 106 ? -17.089 -2.364 16.412 1.00 82.44 106 ASP A N 1
ATOM 847 C CA . ASP A 1 106 ? -17.321 -3.758 16.733 1.00 82.44 106 ASP A CA 1
ATOM 848 C C . ASP A 1 106 ? -16.056 -4.561 16.448 1.00 82.44 106 ASP A C 1
ATOM 850 O O . ASP A 1 106 ? -15.139 -4.140 15.729 1.00 82.44 106 ASP A O 1
ATOM 854 N N . ALA A 1 107 ? -15.986 -5.748 17.046 1.00 87.81 107 ALA A N 1
ATOM 855 C CA . ALA A 1 107 ? -14.862 -6.652 16.839 1.00 87.81 107 ALA A CA 1
ATOM 856 C C . ALA A 1 107 ? -14.664 -6.975 15.345 1.00 87.81 107 ALA A C 1
ATOM 858 O O . ALA A 1 107 ? -13.530 -7.116 14.890 1.00 87.81 107 ALA A O 1
ATOM 859 N N . LYS A 1 108 ? -15.759 -7.016 14.574 1.00 87.25 108 LYS A N 1
ATOM 860 C CA . LYS A 1 108 ? -15.750 -7.309 13.139 1.00 87.25 108 LYS A CA 1
ATOM 861 C C . LYS A 1 108 ? -15.011 -6.237 12.338 1.00 87.25 108 LYS A C 1
ATOM 863 O O . LYS A 1 108 ? -14.139 -6.573 11.544 1.00 87.25 108 LYS A O 1
ATOM 868 N N . SER A 1 109 ? -15.309 -4.960 12.558 1.00 89.00 109 SER A N 1
ATOM 869 C CA . SER A 1 109 ? -14.674 -3.848 11.838 1.00 89.00 109 SER A CA 1
ATOM 870 C C . SER A 1 109 ? -13.174 -3.796 12.133 1.00 89.00 109 SER A C 1
ATOM 872 O O . SER A 1 109 ? -12.370 -3.673 11.212 1.00 89.00 109 SER A O 1
ATOM 874 N N . LYS A 1 110 ? -12.780 -4.007 13.399 1.00 87.56 110 LYS A N 1
ATOM 875 C CA . LYS A 1 110 ? -11.364 -4.122 13.797 1.00 87.56 110 LYS A CA 1
ATOM 876 C C . LYS A 1 110 ? -10.666 -5.298 13.115 1.00 87.56 110 LYS A C 1
ATOM 878 O O . LYS A 1 110 ? -9.550 -5.139 12.627 1.00 87.56 110 LYS A O 1
ATOM 883 N N . GLN A 1 111 ? -11.324 -6.455 13.047 1.00 90.00 111 GLN A N 1
ATOM 884 C CA . GLN A 1 111 ? -10.788 -7.636 12.374 1.00 90.00 111 GLN A CA 1
ATOM 885 C C . GLN A 1 111 ? -10.600 -7.399 10.871 1.00 90.00 111 GLN A C 1
ATOM 887 O O . GLN A 1 111 ? -9.584 -7.818 10.318 1.00 90.00 111 GLN A O 1
ATOM 892 N N . VAL A 1 112 ? -11.540 -6.718 10.209 1.00 91.56 112 VAL A N 1
ATOM 893 C CA . VAL A 1 112 ? -11.422 -6.368 8.784 1.00 91.56 112 VAL A CA 1
ATOM 894 C C . VAL A 1 112 ? -10.238 -5.429 8.551 1.00 91.56 112 VAL A C 1
ATOM 896 O O . VAL A 1 112 ? -9.430 -5.706 7.668 1.00 91.56 112 VAL A O 1
ATOM 899 N N . ILE A 1 113 ? -10.078 -4.389 9.381 1.00 90.25 113 ILE A N 1
ATOM 900 C CA . ILE A 1 113 ? -8.920 -3.480 9.315 1.00 90.25 113 ILE A CA 1
ATOM 901 C C . ILE A 1 113 ? -7.616 -4.273 9.457 1.00 90.25 113 ILE A C 1
ATOM 903 O O . ILE A 1 113 ? -6.745 -4.186 8.597 1.00 90.25 113 ILE A O 1
ATOM 907 N N . GLN A 1 114 ? -7.494 -5.093 10.505 1.00 90.50 114 GLN A N 1
ATOM 908 C CA . GLN A 1 114 ? -6.291 -5.892 10.760 1.00 90.50 114 GLN A CA 1
ATOM 909 C C . GLN A 1 114 ? -5.984 -6.877 9.627 1.00 90.50 114 GLN A C 1
ATOM 911 O O . GLN A 1 114 ? -4.830 -7.005 9.219 1.00 90.50 114 GLN A O 1
ATOM 916 N N . SER A 1 115 ? -7.006 -7.561 9.108 1.00 94.12 115 SER A N 1
ATOM 917 C CA . SER A 1 115 ? -6.840 -8.546 8.034 1.00 94.12 115 SER A CA 1
ATOM 918 C C . SER A 1 115 ? -6.426 -7.874 6.726 1.00 94.12 115 SER A C 1
ATOM 920 O O . SER A 1 115 ? -5.481 -8.331 6.091 1.00 94.12 115 SER A O 1
ATOM 922 N N . GLY A 1 116 ? -7.079 -6.767 6.356 1.00 93.56 116 GLY A N 1
ATOM 923 C CA . GLY A 1 116 ? -6.718 -5.986 5.171 1.00 93.56 116 GLY A CA 1
ATOM 924 C C . GLY A 1 116 ? -5.292 -5.441 5.263 1.00 93.56 116 GLY A C 1
ATOM 925 O O . GLY A 1 116 ? -4.509 -5.619 4.338 1.00 93.56 116 GLY A O 1
ATOM 926 N N . MET A 1 117 ? -4.903 -4.887 6.417 1.00 92.62 117 MET A N 1
ATOM 927 C CA . MET A 1 117 ? -3.535 -4.394 6.631 1.00 92.62 117 MET A CA 1
ATOM 928 C C . MET A 1 117 ? -2.480 -5.502 6.556 1.00 92.62 117 MET A C 1
ATOM 930 O O . MET A 1 117 ? -1.406 -5.284 5.998 1.00 92.62 117 MET A O 1
ATOM 934 N N . LYS A 1 118 ? -2.769 -6.695 7.092 1.00 94.38 118 LYS A N 1
ATOM 935 C CA . LYS A 1 118 ? -1.861 -7.842 6.979 1.00 94.38 118 LYS A CA 1
ATOM 936 C C . LYS A 1 118 ? -1.678 -8.259 5.518 1.00 94.38 118 LYS A C 1
ATOM 938 O O . LYS A 1 118 ? -0.547 -8.384 5.068 1.00 94.38 118 LYS A O 1
ATOM 943 N N . LEU A 1 119 ? -2.775 -8.429 4.781 1.00 95.38 119 LEU A N 1
ATOM 944 C CA . LEU A 1 119 ? -2.730 -8.845 3.378 1.00 95.38 119 LEU A CA 1
ATOM 945 C C . LEU A 1 119 ? -2.037 -7.803 2.488 1.00 95.38 119 LEU A C 1
ATOM 947 O O . LEU A 1 119 ? -1.277 -8.170 1.598 1.00 95.38 119 LEU A O 1
ATOM 951 N N . ALA A 1 120 ? -2.237 -6.509 2.759 1.00 93.62 120 ALA A N 1
ATOM 952 C CA . ALA A 1 120 ? -1.516 -5.436 2.078 1.00 93.62 120 ALA A CA 1
ATOM 953 C C . ALA A 1 120 ? -0.002 -5.525 2.323 1.00 93.62 120 ALA A C 1
ATOM 955 O O . ALA A 1 120 ? 0.779 -5.380 1.387 1.00 93.62 120 ALA A O 1
ATOM 956 N N . LYS A 1 121 ? 0.419 -5.822 3.559 1.00 94.19 121 LYS A N 1
ATOM 957 C CA . LYS A 1 121 ? 1.833 -6.042 3.883 1.00 94.19 121 LYS A CA 1
ATOM 958 C C . LYS A 1 121 ? 2.415 -7.251 3.157 1.00 94.19 121 LYS A C 1
ATOM 960 O O . LYS A 1 121 ? 3.517 -7.158 2.626 1.00 94.19 121 LYS A O 1
ATOM 965 N N . ASP A 1 122 ? 1.683 -8.356 3.117 1.00 95.19 122 ASP A N 1
ATOM 966 C CA . ASP A 1 122 ? 2.122 -9.560 2.410 1.00 95.19 122 ASP A CA 1
ATOM 967 C C . ASP A 1 122 ? 2.277 -9.263 0.901 1.00 95.19 122 ASP A C 1
ATOM 969 O O . ASP A 1 122 ? 3.338 -9.507 0.332 1.00 95.19 122 ASP A O 1
ATOM 973 N N . ALA A 1 123 ? 1.295 -8.595 0.281 1.00 93.69 123 ALA A N 1
ATOM 974 C CA . ALA A 1 123 ? 1.366 -8.174 -1.123 1.00 93.69 123 ALA A CA 1
ATOM 975 C C . ALA A 1 123 ? 2.500 -7.169 -1.407 1.00 93.69 123 ALA A C 1
ATOM 977 O O . ALA A 1 123 ? 3.096 -7.189 -2.485 1.00 93.69 123 ALA A O 1
ATOM 978 N N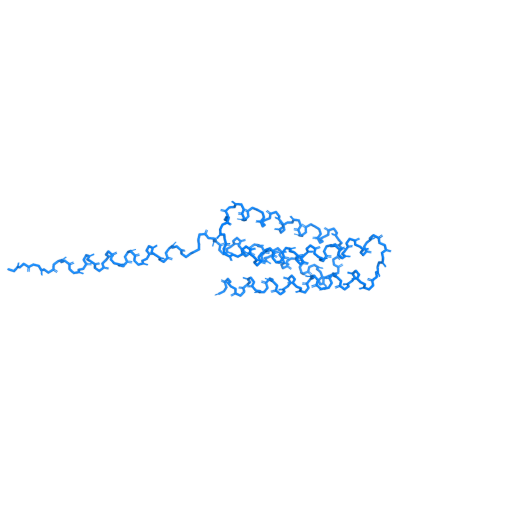 . GLN A 1 124 ? 2.812 -6.287 -0.454 1.00 93.31 124 GLN A N 1
ATOM 979 C CA . GLN A 1 124 ? 3.950 -5.379 -0.563 1.00 93.31 124 GLN A CA 1
ATOM 980 C C . GLN A 1 124 ? 5.278 -6.144 -0.548 1.00 93.31 124 GLN A C 1
ATOM 982 O O . GLN A 1 124 ? 6.144 -5.859 -1.372 1.00 93.31 124 GLN A O 1
ATOM 987 N N . ASN A 1 125 ? 5.444 -7.114 0.355 1.00 94.44 125 ASN A N 1
ATOM 988 C CA . ASN A 1 125 ? 6.652 -7.939 0.408 1.00 94.44 125 ASN A CA 1
ATOM 989 C C . ASN A 1 125 ? 6.827 -8.733 -0.890 1.00 94.44 125 ASN A C 1
ATOM 991 O O . ASN A 1 125 ? 7.907 -8.708 -1.470 1.00 94.44 125 ASN A O 1
ATOM 995 N N . ASP A 1 126 ? 5.748 -9.325 -1.407 1.00 92.69 126 ASP A N 1
ATOM 996 C CA . ASP A 1 126 ? 5.753 -10.021 -2.697 1.00 92.69 126 ASP A CA 1
ATOM 997 C C . ASP A 1 126 ? 6.182 -9.112 -3.859 1.00 92.69 126 ASP A C 1
ATOM 999 O O . ASP A 1 126 ? 6.712 -9.597 -4.864 1.00 92.69 126 ASP A O 1
ATOM 1003 N N . LEU A 1 127 ? 5.887 -7.809 -3.780 1.00 90.50 127 LEU A N 1
ATOM 1004 C CA . LEU A 1 127 ? 6.302 -6.819 -4.772 1.00 90.50 127 LEU A CA 1
ATOM 1005 C C . LEU A 1 127 ? 7.776 -6.426 -4.593 1.00 90.50 127 LEU A C 1
ATOM 1007 O O . LEU A 1 127 ? 8.479 -6.277 -5.585 1.00 90.50 127 LEU A O 1
ATOM 1011 N N . ILE A 1 128 ? 8.254 -6.313 -3.351 1.00 90.62 128 ILE A N 1
ATOM 1012 C CA . ILE A 1 128 ? 9.669 -6.067 -3.035 1.00 90.62 128 ILE A CA 1
ATOM 1013 C C . ILE A 1 128 ? 10.542 -7.234 -3.515 1.00 90.62 128 ILE A C 1
ATOM 1015 O O . ILE A 1 128 ? 11.551 -7.002 -4.175 1.00 90.62 128 ILE A O 1
ATOM 1019 N N . GLU A 1 129 ? 10.147 -8.477 -3.231 1.00 90.31 129 GLU A N 1
ATOM 1020 C CA . GLU A 1 129 ? 10.917 -9.680 -3.577 1.00 90.31 129 GLU A CA 1
ATOM 1021 C C . GLU A 1 129 ? 11.158 -9.827 -5.082 1.00 90.31 129 GLU A C 1
ATOM 1023 O O . GLU A 1 129 ? 12.207 -10.311 -5.483 1.00 90.31 129 GLU A O 1
ATOM 1028 N N . VAL A 1 130 ? 10.210 -9.405 -5.926 1.00 84.19 130 VAL A N 1
ATOM 1029 C CA . VAL A 1 130 ? 10.361 -9.497 -7.392 1.00 84.19 130 VAL A CA 1
ATOM 1030 C C . VAL A 1 130 ? 11.129 -8.330 -8.011 1.00 84.19 130 VAL A C 1
ATOM 1032 O O . VAL A 1 130 ? 11.416 -8.364 -9.209 1.00 84.19 130 VAL A O 1
ATOM 1035 N N . LEU A 1 131 ? 11.404 -7.277 -7.239 1.00 81.69 131 LEU A N 1
ATOM 1036 C CA . LEU A 1 131 ? 12.235 -6.154 -7.677 1.00 81.69 131 LEU A CA 1
ATOM 1037 C C . LEU A 1 131 ? 13.719 -6.346 -7.333 1.00 81.69 131 LEU A C 1
ATOM 1039 O O . LEU A 1 131 ? 14.552 -5.698 -7.968 1.00 81.69 131 LEU A O 1
ATOM 1043 N N . GLN A 1 132 ? 14.029 -7.193 -6.344 1.00 75.69 132 GLN A N 1
ATOM 1044 C CA . GLN A 1 132 ? 15.390 -7.563 -5.927 1.00 75.69 132 GLN A CA 1
ATOM 1045 C C . GLN A 1 132 ? 15.976 -8.670 -6.810 1.00 75.69 132 GLN A C 1
ATOM 1047 O O . GLN A 1 132 ? 17.203 -8.609 -7.052 1.00 75.69 132 GLN A O 1
#

Secondary structure (DSSP, 8-state):
---SSHHHHHHHHHHHHHHHHHTTS-SS-HHHHHHHHHHHHHHHHHHHTT--HHHHHHHHHHHHHHHHHHHHH-TT-TTHHHHHHHHHHHHHHHHHHHHIIIII--HHHHHHHHHHHHHHHHHHHHHHHTT-

Radius of gyration: 22.99 Å; chains: 1; bounding box: 67×26×66 Å